Protein AF-A0A967I2H5-F1 (afdb_monomer_lite)

Foldseek 3Di:
DLVVLQVVLCVDPVSVVFFPDTWAWPAFPDDDPFFTDTDIDTHGDPPCVVVNVVVSVVVVVVVCVVVVNDGGDDDDDDDDDDPPPPPPPDDDDDDDDDDDPPPVVVVVVVVVVVVVVVVVVVVVVVVVPPPPPDD

Structure (mmCIF, N/CA/C/O backbone):
data_AF-A0A967I2H5-F1
#
_entry.id   AF-A0A967I2H5-F1
#
loop_
_atom_site.group_PDB
_atom_site.id
_atom_site.type_symbol
_atom_site.label_atom_id
_atom_site.label_alt_id
_atom_site.label_comp_id
_atom_site.label_asym_id
_atom_site.label_entity_id
_atom_site.label_seq_id
_atom_site.pdbx_PDB_ins_code
_atom_site.Cartn_x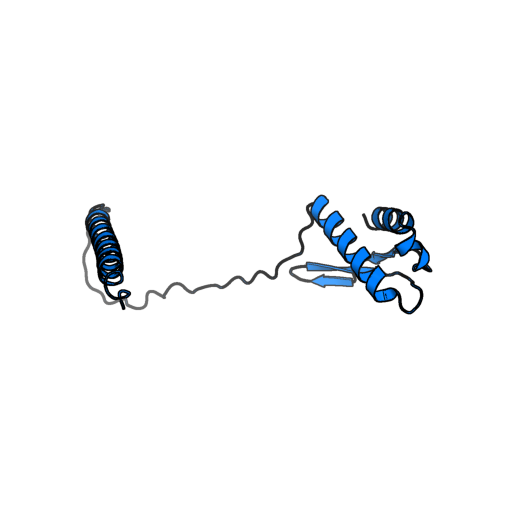
_atom_site.Cartn_y
_atom_site.Cartn_z
_atom_site.occupancy
_atom_site.B_iso_or_equiv
_atom_site.auth_seq_id
_atom_site.auth_comp_id
_atom_site.auth_asym_id
_atom_site.auth_atom_id
_atom_site.pdbx_PDB_model_num
ATOM 1 N N . MET A 1 1 ? 9.199 5.544 5.534 1.00 75.69 1 MET A N 1
ATOM 2 C CA . MET A 1 1 ? 9.028 4.157 5.033 1.00 75.69 1 MET A CA 1
ATOM 3 C C . MET A 1 1 ? 8.983 4.041 3.518 1.00 75.69 1 MET A C 1
ATOM 5 O O . MET A 1 1 ? 9.785 3.300 2.978 1.00 75.69 1 MET A O 1
ATOM 9 N N . ILE A 1 2 ? 8.132 4.789 2.804 1.00 79.44 2 ILE A N 1
ATOM 10 C CA . ILE A 1 2 ? 7.925 4.591 1.350 1.00 79.44 2 ILE A CA 1
ATOM 11 C C . ILE A 1 2 ? 9.217 4.715 0.516 1.00 79.44 2 ILE A C 1
ATOM 13 O O . ILE A 1 2 ? 9.426 3.951 -0.420 1.00 79.44 2 ILE A O 1
ATOM 17 N N . LYS A 1 3 ? 10.142 5.609 0.895 1.00 81.12 3 LYS A N 1
ATOM 18 C CA . LYS A 1 3 ? 11.473 5.700 0.262 1.00 81.12 3 LYS A CA 1
ATOM 19 C C . LYS A 1 3 ? 12.343 4.446 0.476 1.00 81.12 3 LYS A C 1
ATOM 21 O O . LYS A 1 3 ? 13.139 4.135 -0.404 1.00 81.12 3 LYS A O 1
ATOM 26 N N . LYS A 1 4 ? 12.214 3.754 1.618 1.00 84.69 4 LYS A N 1
ATOM 27 C CA . LYS A 1 4 ? 12.925 2.494 1.918 1.00 84.69 4 LYS A CA 1
ATOM 28 C C . LYS A 1 4 ? 12.338 1.347 1.089 1.00 84.69 4 LYS A C 1
ATOM 30 O O . LYS A 1 4 ? 13.072 0.723 0.335 1.00 84.69 4 LYS A O 1
ATOM 35 N N . ILE A 1 5 ? 11.008 1.241 1.071 1.00 83.12 5 ILE A N 1
ATOM 36 C CA . ILE A 1 5 ? 10.259 0.271 0.257 1.00 83.12 5 ILE A CA 1
ATOM 37 C C . ILE A 1 5 ? 10.598 0.413 -1.234 1.00 83.12 5 ILE A C 1
ATOM 39 O O . ILE A 1 5 ? 10.831 -0.577 -1.914 1.00 83.12 5 ILE A O 1
ATOM 43 N N . ASN A 1 6 ? 10.725 1.640 -1.759 1.00 82.75 6 ASN A N 1
ATOM 44 C CA . ASN A 1 6 ? 11.170 1.830 -3.144 1.00 82.75 6 ASN A CA 1
ATOM 45 C C . ASN A 1 6 ? 12.589 1.285 -3.397 1.00 82.75 6 ASN A C 1
ATOM 47 O O . ASN A 1 6 ? 12.844 0.761 -4.475 1.00 82.75 6 ASN A O 1
ATOM 51 N N . LYS A 1 7 ? 13.517 1.416 -2.439 1.00 82.50 7 LYS A N 1
ATOM 52 C CA . LYS A 1 7 ? 14.866 0.844 -2.574 1.00 82.50 7 LYS A CA 1
ATOM 53 C C . LYS A 1 7 ? 14.824 -0.683 -2.536 1.00 82.50 7 LYS A C 1
ATOM 55 O O . LYS A 1 7 ? 15.535 -1.310 -3.304 1.00 82.50 7 LYS A O 1
ATOM 60 N N . GLU A 1 8 ? 13.990 -1.271 -1.685 1.00 83.88 8 GLU A N 1
ATOM 61 C CA . GLU A 1 8 ? 13.794 -2.726 -1.615 1.00 83.88 8 GLU A CA 1
ATOM 62 C C . GLU A 1 8 ? 13.163 -3.275 -2.897 1.00 83.88 8 GLU A C 1
ATOM 64 O O . GLU A 1 8 ? 13.640 -4.257 -3.445 1.00 83.88 8 GLU A O 1
ATOM 69 N N . ILE A 1 9 ? 12.153 -2.597 -3.442 1.00 81.12 9 ILE A N 1
ATOM 70 C CA . ILE A 1 9 ? 11.528 -2.975 -4.717 1.00 81.12 9 ILE A CA 1
ATOM 71 C C . ILE A 1 9 ? 12.499 -2.849 -5.895 1.00 81.12 9 ILE A C 1
ATOM 73 O O . ILE A 1 9 ? 12.447 -3.661 -6.809 1.00 81.12 9 ILE A O 1
ATOM 77 N N . GLN A 1 10 ? 13.402 -1.865 -5.874 1.00 79.25 10 GLN A N 1
ATOM 78 C CA . GLN A 1 10 ? 14.436 -1.727 -6.905 1.00 79.25 10 GLN A CA 1
ATOM 79 C C . GLN A 1 10 ? 15.530 -2.794 -6.826 1.00 79.25 10 GLN A C 1
ATOM 81 O O . GLN A 1 10 ? 16.177 -3.048 -7.837 1.00 79.25 10 GLN A O 1
ATOM 86 N N . LYS A 1 11 ? 15.754 -3.397 -5.651 1.00 80.69 11 LYS A N 1
ATOM 87 C CA . LYS A 1 11 ? 16.721 -4.491 -5.490 1.00 80.69 11 LYS A CA 1
ATOM 88 C C . LY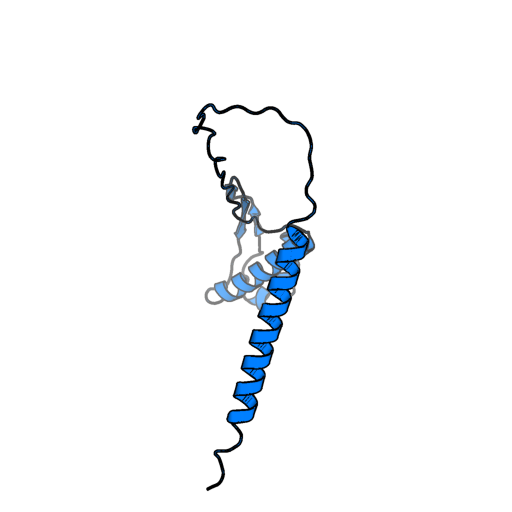S A 1 11 ? 16.221 -5.799 -6.099 1.00 80.69 11 LYS A C 1
ATOM 90 O O . LYS A 1 11 ? 17.038 -6.607 -6.519 1.00 80.69 11 LYS A O 1
ATOM 95 N N . ASP A 1 12 ? 14.908 -6.000 -6.164 1.00 82.25 12 ASP A N 1
ATOM 96 C CA . ASP A 1 12 ? 14.335 -7.183 -6.796 1.00 82.25 12 ASP A CA 1
ATOM 97 C C . ASP A 1 12 ? 14.290 -7.038 -8.312 1.00 82.25 12 ASP A C 1
ATOM 99 O O . ASP A 1 12 ? 13.512 -6.258 -8.863 1.00 82.25 12 ASP A O 1
ATOM 103 N N . GLU A 1 13 ? 15.079 -7.859 -8.993 1.00 72.00 13 GLU A N 1
ATOM 104 C CA . GLU A 1 13 ? 15.234 -7.839 -10.447 1.00 72.00 13 GLU A CA 1
ATOM 105 C C . GLU A 1 13 ? 13.897 -8.026 -11.185 1.00 72.00 13 GLU A C 1
ATOM 107 O O . GLU A 1 13 ? 13.588 -7.291 -12.121 1.00 72.00 13 GLU A O 1
ATOM 112 N N . LYS A 1 14 ? 13.028 -8.916 -10.683 1.00 75.81 14 LYS A N 1
ATOM 113 C CA . LYS A 1 14 ? 11.695 -9.174 -11.261 1.00 75.81 14 LYS A CA 1
ATOM 114 C C . LYS A 1 14 ? 10.749 -7.973 -11.180 1.00 75.81 14 LYS A C 1
ATOM 116 O O . LYS A 1 14 ? 9.923 -7.787 -12.067 1.00 75.81 14 LYS A O 1
ATOM 121 N N . LEU A 1 15 ? 10.832 -7.177 -10.113 1.00 77.31 15 LEU A N 1
ATOM 122 C CA . LEU A 1 15 ? 9.960 -6.014 -9.918 1.00 77.31 15 LEU A CA 1
ATOM 123 C C . LEU A 1 15 ? 10.543 -4.759 -10.561 1.00 77.31 15 LEU A C 1
ATOM 125 O O . LEU A 1 15 ? 9.798 -3.947 -11.108 1.00 77.31 15 LEU A O 1
ATOM 129 N N . SER A 1 16 ? 11.868 -4.630 -10.529 1.00 74.75 16 SER A N 1
ATOM 130 C CA . SER A 1 16 ? 12.615 -3.562 -11.185 1.00 74.75 16 SER A CA 1
ATOM 131 C C . SER A 1 16 ? 12.442 -3.611 -12.706 1.00 74.75 16 SER A C 1
ATOM 133 O O . SER A 1 16 ? 12.152 -2.583 -13.313 1.00 74.75 16 SER A O 1
ATOM 135 N N . ALA A 1 17 ? 12.483 -4.807 -13.311 1.00 80.56 17 ALA A N 1
ATOM 136 C CA . ALA A 1 17 ? 12.289 -4.993 -14.752 1.00 80.56 17 ALA A CA 1
ATOM 137 C C . ALA A 1 17 ? 10.933 -4.474 -15.262 1.00 80.56 17 ALA A C 1
ATOM 139 O O . ALA A 1 17 ? 10.827 -4.001 -16.391 1.00 80.56 17 ALA A O 1
ATOM 140 N N . GLY A 1 18 ? 9.892 -4.534 -14.429 1.00 80.00 18 GLY A N 1
ATOM 141 C CA . GLY A 1 18 ? 8.558 -4.057 -14.780 1.00 80.00 18 GLY A CA 1
ATOM 142 C C . GLY A 1 18 ? 8.273 -2.597 -14.413 1.00 80.00 18 GLY A C 1
ATOM 143 O O . GLY A 1 18 ? 7.211 -2.077 -14.770 1.00 80.00 18 GLY A O 1
ATOM 144 N N . LEU A 1 19 ? 9.182 -1.917 -13.704 1.00 83.69 19 LEU A N 1
ATOM 145 C CA . LEU A 1 19 ? 9.021 -0.542 -13.225 1.00 83.69 19 LEU A CA 1
ATOM 146 C C . LEU A 1 19 ? 9.765 0.455 -14.124 1.00 83.69 19 LEU A C 1
ATOM 148 O O . LEU A 1 19 ? 10.984 0.553 -14.111 1.00 83.69 19 LEU A O 1
ATOM 152 N N . LEU A 1 20 ? 9.009 1.299 -14.827 1.00 83.25 20 LEU A N 1
ATOM 153 C CA . LEU A 1 20 ? 9.543 2.409 -15.632 1.00 83.25 20 LEU A CA 1
ATOM 154 C C . LEU A 1 20 ? 9.908 3.635 -14.783 1.00 83.25 20 LEU A C 1
ATOM 156 O O . LEU A 1 20 ? 10.612 4.539 -15.227 1.00 83.25 20 LEU A O 1
ATOM 160 N N . GLY A 1 21 ? 9.373 3.725 -13.566 1.00 82.19 21 GLY A N 1
ATOM 161 C CA . GLY A 1 21 ? 9.606 4.854 -12.678 1.00 82.19 21 GLY A CA 1
ATOM 162 C C . GLY A 1 21 ? 9.595 4.449 -11.215 1.00 82.19 21 GLY A C 1
ATOM 163 O O . GLY A 1 21 ? 9.008 3.443 -10.828 1.00 82.19 21 GLY A O 1
ATOM 164 N N . LYS A 1 22 ? 10.228 5.279 -10.382 1.00 82.25 22 LYS A N 1
ATOM 165 C CA . LYS A 1 22 ? 10.299 5.050 -8.933 1.00 82.25 22 LYS A CA 1
ATOM 166 C C . LYS A 1 22 ? 8.900 5.069 -8.309 1.00 82.25 22 LYS A C 1
ATOM 168 O O . LYS A 1 22 ? 8.076 5.918 -8.661 1.00 82.25 22 LYS A O 1
ATOM 173 N N . VAL A 1 23 ? 8.670 4.189 -7.339 1.00 85.69 23 VAL A N 1
ATOM 174 C CA . VAL A 1 23 ? 7.486 4.195 -6.477 1.00 85.69 23 VAL A CA 1
ATOM 175 C C . VAL A 1 23 ? 7.558 5.430 -5.579 1.00 85.69 23 VAL A C 1
ATOM 177 O O . VAL A 1 23 ? 8.520 5.621 -4.831 1.00 85.69 23 VAL A O 1
ATOM 180 N N . LYS A 1 24 ? 6.555 6.308 -5.675 1.00 85.88 24 LYS A N 1
ATOM 181 C CA . LYS A 1 24 ? 6.489 7.572 -4.930 1.00 85.88 24 LYS A CA 1
ATOM 182 C C . LYS A 1 24 ? 5.202 7.646 -4.117 1.00 85.88 24 LYS A C 1
ATOM 184 O O . LYS A 1 24 ? 4.122 7.323 -4.608 1.00 85.88 24 LYS A O 1
ATOM 189 N N . SER A 1 25 ? 5.308 8.130 -2.883 1.00 86.31 25 SER A N 1
ATOM 190 C CA . SER A 1 25 ? 4.143 8.521 -2.090 1.00 86.31 25 SER A CA 1
ATOM 191 C C . SER A 1 25 ? 3.469 9.727 -2.737 1.00 86.31 25 SER A C 1
ATOM 193 O O . SER A 1 25 ? 4.139 10.712 -3.041 1.00 86.31 25 SER A O 1
ATOM 195 N N . GLN A 1 26 ? 2.156 9.668 -2.917 1.00 86.06 26 GLN A N 1
ATOM 196 C CA . GLN A 1 26 ? 1.342 10.810 -3.335 1.00 86.06 26 GLN A CA 1
ATOM 197 C C . GLN A 1 26 ? 0.833 11.628 -2.132 1.00 86.06 26 GLN A C 1
ATOM 199 O O . GLN A 1 26 ? 0.192 12.654 -2.323 1.00 86.06 26 GLN A O 1
ATOM 204 N N . GLY A 1 27 ? 1.121 11.186 -0.906 1.00 87.62 27 GLY A N 1
ATOM 205 C CA . GLY A 1 27 ? 0.649 11.832 0.314 1.00 87.62 27 GLY A CA 1
ATOM 206 C C . GLY A 1 27 ? -0.786 11.447 0.670 1.00 87.62 27 GLY A C 1
ATOM 207 O O . GLY A 1 27 ? -1.358 10.503 0.110 1.00 87.62 27 GLY A O 1
ATOM 208 N N . VAL A 1 28 ? -1.332 12.165 1.647 1.00 89.94 28 VAL A N 1
ATOM 209 C CA . VAL A 1 28 ? -2.681 11.959 2.176 1.00 89.94 28 VAL A CA 1
ATOM 210 C C . VAL A 1 28 ? -3.686 12.544 1.191 1.00 89.94 28 VAL A C 1
ATOM 212 O O . VAL A 1 28 ? -3.597 13.711 0.825 1.00 89.94 28 VAL A O 1
ATOM 215 N N . ARG A 1 29 ? -4.623 11.719 0.725 1.00 89.94 29 ARG A N 1
ATOM 216 C CA . ARG A 1 29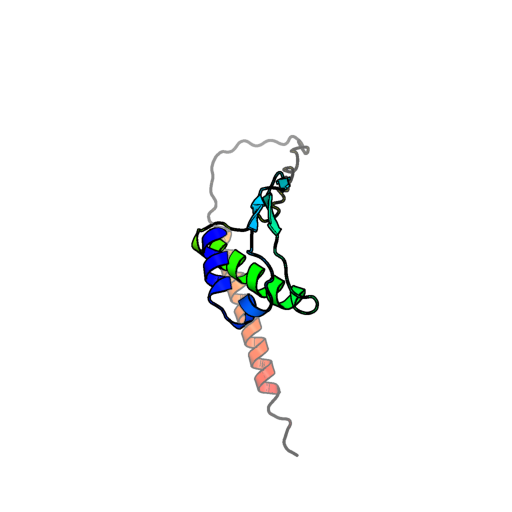 ? -5.732 12.163 -0.125 1.00 89.94 29 ARG A CA 1
ATOM 217 C C . ARG A 1 29 ? -6.841 12.792 0.709 1.00 89.94 29 ARG A C 1
ATOM 219 O O . ARG A 1 29 ? -7.426 13.771 0.271 1.00 89.94 29 ARG A O 1
ATOM 226 N N . GLN A 1 30 ? -7.163 12.174 1.839 1.00 89.81 30 GLN A N 1
ATOM 227 C CA . GLN A 1 30 ? -8.269 12.566 2.701 1.00 89.81 30 GLN A CA 1
ATOM 228 C C . GLN A 1 30 ? -8.012 12.044 4.116 1.00 89.81 30 GLN A C 1
ATOM 230 O O . GLN A 1 30 ? -7.415 10.976 4.285 1.00 89.81 30 GLN A O 1
ATOM 235 N N . MET A 1 31 ? -8.461 12.811 5.102 1.00 88.50 31 MET A N 1
ATOM 236 C CA . MET A 1 31 ? -8.610 12.373 6.484 1.00 88.50 31 MET A CA 1
ATOM 237 C C . MET A 1 31 ? -10.092 12.053 6.687 1.00 88.50 31 MET A C 1
ATOM 239 O O . MET A 1 31 ? -10.939 12.880 6.357 1.00 88.50 31 MET A O 1
ATOM 243 N N . ASP A 1 32 ? -10.381 10.829 7.104 1.00 86.81 32 ASP A N 1
ATOM 244 C CA . ASP A 1 32 ? -11.711 10.336 7.466 1.00 86.81 32 ASP A CA 1
ATOM 245 C C . ASP A 1 32 ? -11.771 10.196 8.996 1.00 86.81 32 ASP A C 1
ATOM 247 O O . ASP A 1 32 ? -10.721 10.152 9.645 1.00 86.81 32 ASP A O 1
ATOM 251 N N . ASP A 1 33 ? -12.965 10.075 9.570 1.00 82.56 33 ASP A N 1
ATOM 252 C CA . ASP A 1 33 ? -13.170 10.069 11.029 1.00 82.56 33 ASP A CA 1
ATOM 253 C C . ASP A 1 33 ? -12.453 8.899 11.711 1.00 82.56 33 ASP A C 1
ATOM 255 O O . ASP A 1 33 ? -12.046 8.974 12.868 1.00 82.56 33 ASP A O 1
ATOM 259 N N . SER A 1 34 ? -12.278 7.798 10.978 1.00 81.25 34 SER A N 1
ATOM 260 C CA . SER A 1 34 ? -11.592 6.603 11.468 1.00 81.25 34 SER A CA 1
ATOM 261 C C . SER A 1 34 ? -10.235 6.361 10.811 1.00 81.25 34 SER A C 1
ATOM 263 O O . SER A 1 34 ? -9.448 5.599 11.354 1.00 81.25 34 SER A O 1
ATOM 265 N N . ALA A 1 35 ? -9.932 6.941 9.645 1.00 87.06 35 ALA A N 1
ATOM 266 C CA . ALA A 1 35 ? -8.778 6.517 8.850 1.00 87.06 35 ALA A CA 1
ATOM 267 C C . ALA A 1 35 ? -8.129 7.646 8.043 1.00 87.06 35 ALA A C 1
ATOM 269 O O . ALA A 1 35 ? -8.792 8.473 7.423 1.00 87.06 35 ALA A O 1
ATOM 270 N N . MET A 1 36 ? -6.801 7.606 7.930 1.00 87.75 36 MET A N 1
ATOM 271 C CA . MET A 1 36 ? -6.065 8.468 7.007 1.00 87.75 36 MET A CA 1
ATOM 272 C C . MET A 1 36 ? -5.808 7.742 5.680 1.00 87.75 36 MET A C 1
ATOM 274 O O . MET A 1 36 ? -5.070 6.757 5.621 1.00 87.75 36 MET A O 1
ATOM 278 N N . ILE A 1 37 ? -6.376 8.250 4.582 1.00 88.56 37 ILE A N 1
ATOM 279 C CA . ILE A 1 37 ? -6.245 7.631 3.257 1.00 88.56 37 ILE A CA 1
ATOM 280 C C . ILE A 1 37 ? -5.008 8.188 2.552 1.00 88.56 37 ILE A C 1
ATOM 282 O O . ILE A 1 37 ? -5.026 9.299 2.019 1.00 88.56 37 ILE A O 1
ATOM 286 N N . MET A 1 38 ? -3.939 7.396 2.475 1.00 88.88 38 MET A N 1
ATOM 287 C CA . MET A 1 38 ? -2.732 7.731 1.711 1.00 88.88 38 MET A CA 1
ATOM 288 C C . MET A 1 38 ? -2.709 7.035 0.346 1.00 88.88 38 MET A C 1
ATOM 290 O O . MET A 1 38 ? -3.165 5.903 0.193 1.00 88.88 38 MET A O 1
ATOM 294 N N . ARG A 1 39 ? -2.132 7.697 -0.663 1.00 89.94 39 ARG A N 1
ATOM 295 C CA . ARG A 1 39 ? -1.936 7.120 -1.999 1.00 89.94 39 ARG A CA 1
ATOM 296 C C . ARG A 1 39 ? -0.465 6.968 -2.363 1.00 89.94 39 ARG A C 1
ATOM 298 O O . ARG A 1 39 ? 0.392 7.748 -1.952 1.00 89.94 39 ARG A O 1
ATOM 305 N N . VAL A 1 40 ? -0.186 5.976 -3.204 1.00 89.44 40 VAL A N 1
ATOM 306 C CA . VAL A 1 40 ? 1.136 5.703 -3.778 1.00 89.44 40 VAL A CA 1
ATOM 307 C C . VAL A 1 40 ? 0.990 5.614 -5.294 1.00 89.44 40 VAL A C 1
ATOM 309 O O . VAL A 1 40 ? 0.035 5.026 -5.796 1.00 89.44 40 VAL A O 1
ATOM 312 N N . LYS A 1 41 ? 1.917 6.232 -6.029 1.00 89.81 41 LYS A N 1
ATOM 313 C CA . LYS A 1 41 ? 1.969 6.217 -7.494 1.00 89.81 41 LYS A CA 1
ATOM 314 C C . LYS A 1 41 ? 3.244 5.524 -7.960 1.00 89.81 41 LYS A C 1
ATOM 316 O O . LYS A 1 41 ? 4.318 5.726 -7.394 1.00 89.81 41 LYS A O 1
ATOM 321 N N . PHE A 1 42 ? 3.126 4.748 -9.026 1.00 88.56 42 PHE A N 1
ATOM 322 C CA . PHE A 1 42 ? 4.234 4.081 -9.698 1.00 88.56 42 PHE A CA 1
ATOM 323 C C . PHE A 1 42 ? 3.936 3.993 -11.198 1.00 88.56 42 PHE A C 1
ATOM 325 O O . PHE A 1 42 ? 2.780 4.104 -11.608 1.00 88.56 42 PHE A O 1
ATOM 332 N N . LYS A 1 43 ? 4.981 3.845 -12.016 1.00 88.88 43 LYS A N 1
ATOM 333 C CA . LYS A 1 43 ? 4.871 3.679 -13.471 1.00 88.88 43 LYS A CA 1
ATOM 334 C C . LYS A 1 43 ? 5.437 2.320 -13.840 1.00 88.88 43 LYS A C 1
ATOM 336 O O . LYS A 1 43 ? 6.578 2.037 -13.485 1.00 88.88 43 LYS A O 1
ATOM 341 N N . THR A 1 44 ? 4.658 1.510 -14.539 1.00 89.75 44 THR A N 1
ATOM 342 C CA . THR A 1 44 ? 5.037 0.148 -14.927 1.00 89.75 44 THR A CA 1
ATOM 343 C C . THR A 1 44 ? 4.811 -0.074 -16.406 1.00 89.75 44 THR A C 1
ATOM 345 O O . THR A 1 44 ? 4.018 0.636 -17.027 1.00 89.75 44 THR A O 1
ATOM 348 N N . ILE A 1 45 ? 5.482 -1.084 -16.945 1.00 88.81 45 ILE A N 1
ATOM 349 C CA . ILE A 1 45 ? 5.215 -1.596 -18.287 1.00 88.81 45 ILE A CA 1
ATOM 350 C C . ILE A 1 45 ? 3.780 -2.165 -18.310 1.00 88.81 45 ILE A C 1
ATOM 352 O O . ILE A 1 45 ? 3.358 -2.794 -17.326 1.00 88.81 45 ILE A O 1
ATOM 356 N N . PRO A 1 46 ? 2.994 -1.928 -19.377 1.00 87.00 46 PRO A N 1
ATOM 357 C CA . PRO A 1 46 ? 1.679 -2.546 -19.522 1.00 87.00 46 PRO A CA 1
ATOM 358 C C . PRO A 1 46 ? 1.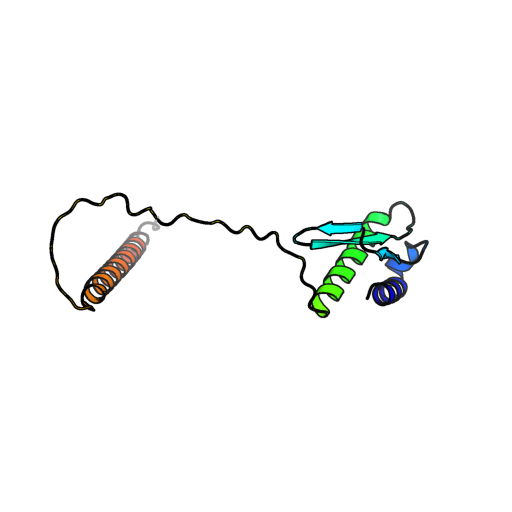784 -4.081 -19.483 1.00 87.00 46 PRO A C 1
ATOM 360 O O . PRO A 1 46 ? 2.729 -4.667 -19.996 1.00 87.00 46 PRO A O 1
ATOM 363 N N . GLY A 1 47 ? 0.823 -4.733 -18.832 1.00 88.25 47 GLY A N 1
ATOM 364 C CA . GLY A 1 47 ? 0.786 -6.180 -18.586 1.00 88.25 47 GLY A CA 1
ATOM 365 C C . GLY A 1 47 ? 1.253 -6.576 -17.180 1.00 88.25 47 GLY A C 1
ATOM 366 O O . GLY A 1 47 ? 0.658 -7.453 -16.559 1.00 88.25 47 GLY A O 1
ATOM 367 N N . GLN A 1 48 ? 2.251 -5.887 -16.617 1.00 86.62 48 GLN A N 1
ATOM 368 C CA . GLN A 1 48 ? 2.813 -6.226 -15.298 1.00 86.62 48 GLN A CA 1
ATOM 369 C C . GLN A 1 48 ? 2.249 -5.383 -14.143 1.00 86.62 48 GLN A C 1
ATOM 371 O O . GLN A 1 48 ? 2.629 -5.571 -12.984 1.00 86.62 48 GLN A O 1
ATOM 376 N N . GLN A 1 49 ? 1.299 -4.480 -14.419 1.00 88.19 49 GLN A N 1
ATOM 377 C CA . GLN A 1 49 ? 0.755 -3.557 -13.420 1.00 88.19 49 GLN A CA 1
ATOM 378 C C . GLN A 1 49 ? 0.132 -4.265 -12.212 1.00 88.19 49 GLN A C 1
ATOM 380 O O . GLN A 1 49 ? 0.210 -3.745 -11.102 1.00 88.19 49 GLN A O 1
ATOM 385 N N . PHE A 1 50 ? -0.480 -5.437 -12.405 1.00 89.12 50 PHE A N 1
ATOM 386 C CA . PHE A 1 50 ? -1.153 -6.173 -11.332 1.00 89.12 50 PHE A CA 1
ATOM 387 C C . PHE A 1 50 ? -0.164 -6.910 -10.428 1.00 89.12 50 PHE A C 1
ATOM 389 O O . PHE A 1 50 ? -0.288 -6.830 -9.206 1.00 89.12 50 PHE A O 1
ATOM 396 N N . LEU A 1 51 ? 0.844 -7.562 -11.017 1.00 88.31 51 LEU A N 1
ATOM 397 C CA . LEU A 1 51 ? 1.902 -8.253 -10.274 1.00 88.31 51 LEU A CA 1
ATOM 398 C C . LEU A 1 51 ? 2.673 -7.270 -9.392 1.00 88.31 51 LEU A C 1
ATOM 400 O O . LEU A 1 51 ? 2.817 -7.486 -8.190 1.00 88.31 51 LEU A O 1
ATOM 404 N N . ILE A 1 52 ? 3.080 -6.142 -9.975 1.00 88.31 52 ILE A N 1
ATOM 405 C CA . ILE A 1 52 ? 3.827 -5.107 -9.259 1.00 88.31 52 ILE A CA 1
ATOM 406 C C . ILE A 1 52 ? 2.948 -4.464 -8.191 1.00 88.31 52 ILE A C 1
ATOM 408 O O . ILE A 1 52 ? 3.396 -4.281 -7.064 1.00 88.31 52 ILE A O 1
ATOM 412 N N . ARG A 1 53 ? 1.674 -4.182 -8.499 1.00 88.75 53 ARG A N 1
ATOM 413 C CA . ARG A 1 53 ? 0.717 -3.675 -7.509 1.00 88.75 53 ARG A CA 1
ATOM 414 C C . ARG A 1 53 ? 0.637 -4.603 -6.298 1.00 88.75 53 ARG A C 1
ATOM 416 O O . ARG A 1 53 ? 0.782 -4.120 -5.181 1.00 88.75 53 ARG A O 1
ATOM 423 N N . ARG A 1 54 ? 0.437 -5.907 -6.505 1.00 90.19 54 ARG A N 1
ATOM 424 C CA . ARG A 1 54 ? 0.310 -6.888 -5.417 1.00 90.19 54 ARG A CA 1
ATOM 425 C C . ARG A 1 54 ? 1.543 -6.903 -4.513 1.00 90.19 54 ARG A C 1
ATOM 427 O O . ARG A 1 54 ? 1.397 -6.794 -3.299 1.00 90.19 54 ARG A O 1
ATOM 434 N N . GLU A 1 55 ? 2.740 -6.978 -5.092 1.00 88.69 55 GLU A N 1
ATOM 435 C CA . GLU A 1 55 ? 3.982 -7.003 -4.306 1.00 88.69 55 GLU A CA 1
ATOM 436 C C . GLU A 1 55 ? 4.236 -5.688 -3.562 1.00 88.69 55 GLU A C 1
ATOM 438 O O . GLU A 1 55 ? 4.636 -5.699 -2.399 1.00 88.69 55 GLU A O 1
ATOM 443 N N . VAL A 1 56 ? 3.953 -4.547 -4.199 1.00 87.38 56 VAL A N 1
ATOM 444 C CA . VAL A 1 56 ? 4.055 -3.230 -3.556 1.00 87.38 56 VAL A CA 1
ATOM 445 C C . VAL A 1 56 ? 3.104 -3.143 -2.361 1.00 87.38 56 VAL A C 1
ATOM 447 O O . VAL A 1 56 ? 3.518 -2.698 -1.293 1.00 87.38 56 VAL A O 1
ATOM 450 N N . TYR A 1 57 ? 1.852 -3.587 -2.511 1.00 89.00 57 TYR A N 1
ATOM 451 C CA . TYR A 1 57 ? 0.879 -3.590 -1.416 1.00 89.00 57 TYR A CA 1
ATOM 452 C C . TYR A 1 57 ? 1.313 -4.488 -0.259 1.00 89.00 57 TYR A C 1
ATO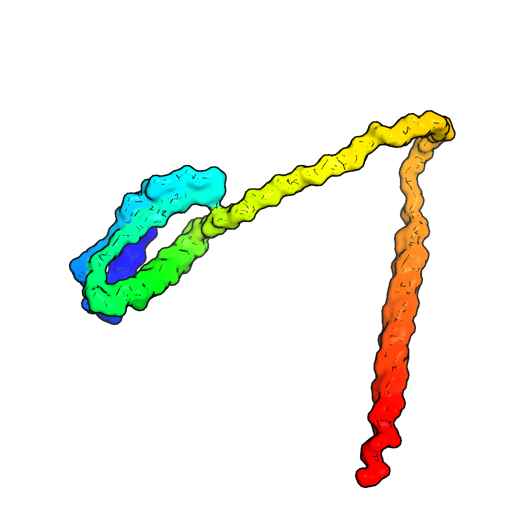M 454 O O . TYR A 1 57 ? 1.248 -4.045 0.884 1.00 89.00 57 TYR A O 1
ATOM 462 N N . ARG A 1 58 ? 1.804 -5.699 -0.546 1.00 89.69 58 ARG A N 1
ATOM 463 C CA . ARG A 1 58 ? 2.280 -6.634 0.482 1.00 89.69 58 ARG A CA 1
ATOM 464 C C . ARG A 1 58 ? 3.407 -6.025 1.319 1.00 89.69 58 ARG A C 1
ATOM 466 O O . ARG A 1 58 ? 3.308 -5.983 2.538 1.00 89.69 58 ARG A O 1
ATOM 473 N N . ARG A 1 59 ? 4.432 -5.466 0.670 1.00 88.00 59 ARG A N 1
ATOM 474 C CA . ARG A 1 59 ? 5.579 -4.847 1.365 1.00 88.00 59 ARG A CA 1
ATOM 475 C C . ARG A 1 59 ? 5.200 -3.607 2.149 1.00 88.00 59 ARG A C 1
ATOM 477 O O . ARG A 1 59 ? 5.741 -3.363 3.220 1.00 88.00 59 ARG A O 1
ATOM 484 N N . ILE A 1 60 ? 4.277 -2.807 1.615 1.00 87.62 60 ILE A N 1
ATOM 485 C CA . ILE A 1 60 ? 3.721 -1.683 2.364 1.00 87.62 60 ILE A CA 1
ATOM 486 C C . ILE A 1 60 ? 3.016 -2.223 3.608 1.00 87.62 60 ILE A C 1
ATOM 488 O O . ILE A 1 60 ? 3.301 -1.755 4.698 1.00 87.62 60 ILE A O 1
ATOM 492 N N . GLN A 1 61 ? 2.155 -3.227 3.487 1.00 87.12 61 GLN A N 1
ATOM 493 C CA . GLN A 1 61 ? 1.435 -3.774 4.634 1.00 87.12 61 GLN A CA 1
ATOM 494 C C . GLN A 1 61 ? 2.370 -4.365 5.702 1.00 87.12 61 GLN A C 1
ATOM 496 O O . GLN A 1 61 ? 2.159 -4.118 6.887 1.00 87.12 61 GLN A O 1
ATOM 501 N N . GLU A 1 62 ? 3.409 -5.097 5.298 1.00 88.88 62 GLU A N 1
ATOM 502 C CA . GLU A 1 62 ? 4.434 -5.642 6.200 1.00 88.88 62 GLU A CA 1
ATOM 503 C C . GLU A 1 62 ? 5.200 -4.529 6.913 1.00 88.88 62 GLU A C 1
ATOM 505 O O . GLU A 1 62 ? 5.233 -4.495 8.140 1.00 88.88 62 GLU A O 1
ATOM 510 N N . ALA A 1 63 ? 5.707 -3.549 6.162 1.00 88.19 63 ALA A N 1
ATOM 511 C CA . ALA A 1 63 ? 6.420 -2.424 6.748 1.00 88.19 63 ALA A CA 1
ATOM 512 C C . ALA A 1 63 ? 5.533 -1.643 7.734 1.00 88.19 63 ALA A C 1
ATOM 514 O O . ALA A 1 63 ? 6.002 -1.231 8.790 1.00 88.19 63 ALA A O 1
ATOM 515 N N . PHE A 1 64 ? 4.255 -1.421 7.402 1.00 87.56 64 PHE A N 1
ATOM 516 C CA . PHE A 1 64 ? 3.296 -0.752 8.292 1.00 87.56 64 PHE A CA 1
ATOM 517 C C . PHE A 1 64 ? 3.070 -1.537 9.584 1.00 87.56 64 PHE A C 1
ATOM 519 O O . PHE A 1 64 ? 3.096 -0.939 10.659 1.00 87.56 64 PHE A O 1
ATOM 526 N N . ARG A 1 65 ? 2.969 -2.865 9.493 1.00 87.62 65 ARG A N 1
ATOM 527 C CA . ARG A 1 65 ? 2.839 -3.750 10.653 1.00 87.62 65 ARG A CA 1
ATOM 528 C C . ARG A 1 65 ? 4.076 -3.723 11.553 1.00 87.62 65 ARG A C 1
ATOM 530 O O . ARG A 1 65 ? 3.932 -3.601 12.761 1.00 87.62 65 ARG A O 1
ATOM 537 N N . GLU A 1 66 ? 5.279 -3.776 10.982 1.00 88.00 66 GLU A N 1
ATOM 538 C CA . GLU A 1 66 ? 6.542 -3.713 11.741 1.00 88.00 66 GLU A CA 1
ATOM 539 C C . GLU A 1 66 ? 6.717 -2.404 12.516 1.00 88.00 66 GLU A C 1
ATOM 541 O O . GLU A 1 66 ? 7.387 -2.366 13.542 1.00 88.00 66 GLU A O 1
ATOM 546 N N . GLN A 1 67 ? 6.138 -1.315 12.015 1.00 85.75 67 GLN A N 1
ATOM 547 C CA . GLN A 1 67 ? 6.180 -0.012 12.676 1.00 85.75 67 GLN A CA 1
ATOM 548 C C . GLN A 1 67 ? 4.995 0.206 13.631 1.00 85.75 67 GLN A C 1
ATOM 550 O O . GLN A 1 67 ? 4.849 1.306 14.158 1.00 85.75 67 GLN A O 1
ATOM 555 N N . GLY A 1 68 ? 4.147 -0.809 13.843 1.00 83.25 68 GLY A N 1
ATOM 556 C CA . GLY A 1 68 ? 2.989 -0.738 14.738 1.00 83.25 68 GLY A CA 1
ATOM 557 C C . GLY A 1 68 ? 1.832 0.115 14.211 1.00 83.25 68 GLY A C 1
ATOM 558 O O . GLY A 1 68 ? 0.996 0.556 14.992 1.00 83.25 68 GLY A O 1
ATOM 559 N N . ILE A 1 69 ? 1.779 0.386 12.902 1.00 85.06 69 ILE A N 1
ATOM 560 C CA . ILE A 1 69 ? 0.677 1.132 12.288 1.00 85.06 69 ILE A CA 1
ATOM 561 C C . ILE A 1 69 ? -0.366 0.126 11.807 1.00 85.06 69 ILE A C 1
ATOM 563 O O . ILE A 1 69 ? -0.253 -0.441 10.716 1.00 85.06 69 ILE A O 1
ATOM 567 N N . GLU A 1 70 ? -1.387 -0.090 12.630 1.00 80.69 70 GLU A N 1
ATOM 568 C CA . GLU A 1 70 ? -2.530 -0.922 12.267 1.00 80.69 70 GLU A CA 1
ATOM 569 C C . GLU A 1 70 ? -3.510 -0.167 11.363 1.00 80.69 70 GLU A C 1
ATOM 571 O O . GLU A 1 70 ? -3.655 1.057 11.426 1.00 80.69 70 GLU A O 1
ATOM 576 N N . PHE A 1 71 ? -4.178 -0.904 10.473 1.00 80.50 71 PHE A N 1
ATOM 577 C CA . PHE A 1 71 ? -5.234 -0.326 9.652 1.00 80.50 71 PHE A CA 1
ATOM 578 C C . PHE A 1 71 ? -6.463 -0.082 10.515 1.00 80.50 71 PHE A C 1
ATOM 580 O O . PHE A 1 71 ? -6.905 -0.969 11.238 1.00 80.50 71 PHE A O 1
ATOM 587 N N . ALA A 1 72 ? -7.035 1.113 10.404 1.00 80.81 72 ALA A N 1
ATOM 588 C CA . ALA A 1 72 ? -8.212 1.453 11.175 1.00 80.81 72 ALA A CA 1
ATOM 589 C C . ALA A 1 72 ? -9.399 0.562 10.797 1.00 80.81 72 ALA A C 1
ATOM 591 O O . ALA A 1 72 ? -9.835 0.518 9.640 1.00 80.81 72 ALA A O 1
ATOM 592 N N . HIS A 1 73 ? -9.931 -0.125 11.799 1.00 80.12 73 HIS A N 1
ATOM 593 C CA . HIS A 1 73 ? -11.194 -0.831 11.704 1.00 80.12 73 HIS A CA 1
ATOM 594 C C . HIS A 1 73 ? -12.341 0.161 11.912 1.00 80.12 73 HIS A C 1
ATOM 596 O O . HIS A 1 73 ? -12.240 1.095 12.708 1.00 80.12 73 HIS A O 1
ATOM 602 N N . ARG A 1 74 ? -13.438 -0.020 11.168 1.00 80.69 74 ARG A N 1
ATOM 603 C CA . ARG A 1 74 ? -14.659 0.759 11.393 1.00 80.69 74 ARG A CA 1
ATOM 604 C C . ARG A 1 74 ? -15.281 0.283 12.701 1.00 80.69 74 ARG A C 1
ATOM 606 O O . ARG A 1 74 ? -15.889 -0.783 12.727 1.00 80.69 74 ARG A O 1
ATOM 613 N N . ASN A 1 75 ? -15.118 1.063 13.761 1.00 80.38 75 ASN A N 1
ATOM 614 C CA . ASN A 1 75 ? -15.772 0.793 15.033 1.00 80.38 75 ASN A CA 1
ATOM 615 C C . ASN A 1 75 ? -17.170 1.413 15.013 1.00 80.38 75 ASN A C 1
ATOM 617 O O . ASN A 1 75 ? -17.334 2.571 14.632 1.00 80.38 75 ASN A O 1
ATOM 621 N N . VAL A 1 76 ? -18.174 0.638 15.419 1.00 82.06 76 VAL A N 1
ATOM 622 C CA . VAL A 1 76 ? -19.551 1.111 15.581 1.00 82.06 76 VAL A CA 1
ATOM 623 C C . VAL A 1 76 ? -19.891 1.015 17.061 1.00 82.06 76 VAL A C 1
ATOM 625 O O . VAL A 1 76 ? -19.941 -0.081 17.615 1.00 82.06 76 VAL A O 1
ATOM 628 N N . THR A 1 77 ? -20.107 2.159 17.705 1.00 85.00 77 THR A N 1
ATOM 629 C CA . THR A 1 77 ? -20.605 2.204 19.083 1.00 85.00 77 THR A CA 1
ATOM 630 C C . THR A 1 77 ? -22.122 2.093 19.047 1.00 85.00 77 THR A C 1
ATOM 632 O O . THR A 1 77 ? -22.795 2.987 18.536 1.00 85.00 77 THR A O 1
ATOM 635 N N . VAL A 1 78 ? -22.667 0.998 19.578 1.00 89.62 78 VAL A N 1
ATOM 636 C CA . VAL A 1 78 ? -24.114 0.841 19.758 1.00 89.62 78 VAL A CA 1
ATOM 637 C C . VAL A 1 78 ? -24.461 1.227 21.189 1.00 89.62 78 VAL A C 1
ATOM 639 O O . VAL A 1 78 ? -23.970 0.619 22.137 1.00 89.62 78 VAL A O 1
ATOM 642 N N . TYR A 1 79 ? -25.313 2.236 21.342 1.00 87.25 79 TYR A N 1
ATOM 643 C CA . TYR A 1 79 ? -25.902 2.585 22.629 1.00 87.25 79 TYR A CA 1
ATOM 644 C C . TYR A 1 79 ? -27.178 1.767 22.808 1.00 87.25 79 TYR A C 1
ATOM 646 O O . TYR A 1 79 ? -28.151 1.979 22.087 1.00 87.25 79 TYR A O 1
ATOM 654 N N . LEU A 1 80 ? -27.171 0.824 23.751 1.00 84.31 80 LEU A N 1
ATOM 655 C CA . LEU A 1 80 ? -28.404 0.200 24.215 1.00 84.31 80 LEU A CA 1
ATOM 656 C C . LEU A 1 80 ? -28.991 1.118 25.293 1.00 84.31 80 LEU A C 1
ATOM 658 O O . LEU A 1 80 ? -28.316 1.348 26.300 1.00 84.31 80 LEU A O 1
ATOM 662 N N . PRO A 1 81 ? -30.194 1.681 25.099 1.00 80.94 81 PRO A N 1
ATOM 663 C CA . PRO A 1 81 ? -30.868 2.375 26.181 1.00 80.94 81 PRO A CA 1
ATOM 664 C C . PRO A 1 81 ? -31.169 1.361 27.289 1.00 80.94 81 PRO A C 1
ATOM 666 O O . PRO A 1 81 ? -31.725 0.296 27.023 1.00 80.94 81 PRO A O 1
ATOM 669 N N . SER A 1 82 ? -30.787 1.680 28.525 1.00 68.12 82 SER A N 1
ATOM 670 C CA . SER A 1 82 ? -31.282 0.959 29.697 1.00 68.12 82 SER A CA 1
ATOM 671 C C . SER A 1 82 ? -32.803 1.073 29.701 1.00 68.12 82 SER A C 1
ATOM 673 O O . SER A 1 82 ? -33.318 2.180 29.513 1.00 68.12 82 SER A O 1
ATOM 675 N N . GLU A 1 83 ? -33.509 -0.048 29.877 1.00 63.56 83 GLU A N 1
ATOM 676 C CA . GLU A 1 83 ? -34.964 -0.047 30.024 1.00 63.56 83 GLU A CA 1
ATOM 677 C C . GLU A 1 83 ? -35.348 1.031 31.032 1.00 63.56 83 GLU A C 1
ATOM 679 O O . GLU A 1 83 ? -34.910 1.035 32.183 1.00 63.56 83 GLU A O 1
ATOM 684 N N . THR A 1 84 ? -36.074 2.027 30.538 1.00 51.03 84 THR A N 1
ATOM 685 C CA . THR A 1 84 ? -36.503 3.152 31.345 1.00 51.03 84 THR A CA 1
ATOM 686 C C . THR A 1 84 ? -37.446 2.596 32.394 1.00 51.03 84 THR A C 1
ATOM 688 O O . THR A 1 84 ? -38.479 2.023 32.049 1.00 51.03 84 THR A O 1
ATOM 691 N N . GLU A 1 85 ? -37.067 2.778 33.656 1.00 52.66 85 GLU A N 1
ATOM 692 C CA . GLU A 1 85 ? -37.905 2.698 34.847 1.00 52.66 85 GLU A CA 1
ATOM 693 C C . GLU A 1 85 ? -39.219 3.466 34.621 1.00 52.66 85 GLU A C 1
ATOM 695 O O . GLU A 1 85 ? -39.379 4.628 34.975 1.00 52.66 85 GLU A O 1
ATOM 700 N N . SER A 1 86 ? -40.171 2.808 33.971 1.00 46.12 86 SER A N 1
ATOM 701 C CA . SER A 1 86 ? -41.542 3.269 33.761 1.00 46.12 86 SER A CA 1
ATOM 702 C C . SER A 1 86 ? -42.505 2.120 34.055 1.00 46.12 86 SER A C 1
ATOM 704 O O . SER A 1 86 ? -43.480 1.871 33.359 1.00 46.12 86 SER A O 1
ATOM 706 N N . ALA A 1 87 ? -42.208 1.433 35.155 1.00 44.59 87 ALA A N 1
ATOM 707 C CA . ALA A 1 87 ? -43.169 0.692 35.951 1.00 44.59 87 ALA A CA 1
ATOM 708 C C . ALA A 1 87 ? -42.982 1.108 37.419 1.00 44.59 87 ALA A C 1
ATOM 710 O O . ALA A 1 87 ? -42.608 0.312 38.273 1.00 44.59 87 ALA A O 1
ATOM 711 N N . GLN A 1 88 ? -43.210 2.394 37.714 1.00 41.12 88 GLN A N 1
ATOM 712 C CA . GLN A 1 88 ? -43.598 2.795 39.065 1.00 41.12 88 GLN A CA 1
ATOM 713 C C . GLN A 1 88 ? -45.040 2.324 39.283 1.00 41.12 88 GLN A C 1
ATOM 715 O O . GLN A 1 88 ? -45.995 3.055 39.045 1.00 41.12 88 GLN A O 1
ATOM 720 N N . SER A 1 89 ? -45.192 1.071 39.700 1.00 37.59 89 SER A N 1
ATOM 721 C CA . SER A 1 89 ? -46.295 0.677 40.567 1.00 37.59 89 SER A CA 1
ATOM 722 C C . SER A 1 89 ? -45.764 0.744 41.992 1.00 37.59 89 SER A C 1
ATOM 724 O O . SER A 1 89 ? -44.858 -0.002 42.366 1.00 37.59 89 SER A O 1
ATOM 726 N N . GLU A 1 90 ? -46.287 1.699 42.751 1.00 41.53 90 GLU A N 1
ATOM 727 C CA . GLU A 1 90 ? -46.096 1.797 44.188 1.00 41.53 90 GLU A CA 1
ATOM 728 C C . GLU A 1 90 ? -46.525 0.485 44.852 1.00 41.53 90 GLU A C 1
ATOM 730 O O . GLU A 1 90 ? -47.696 0.134 44.802 1.00 41.53 90 GLU A O 1
ATOM 735 N N . GLU A 1 91 ? -45.595 -0.217 45.498 1.00 33.03 91 GLU A N 1
ATOM 736 C CA . GLU A 1 91 ? -45.889 -1.063 46.657 1.00 33.03 91 GLU A CA 1
ATOM 737 C C . GLU A 1 91 ? -44.600 -1.304 47.462 1.00 33.03 91 GLU A C 1
ATOM 739 O O . GLU A 1 91 ? -43.774 -2.166 47.183 1.00 33.03 91 GLU A O 1
ATOM 744 N N . LYS A 1 92 ? -44.403 -0.412 48.438 1.00 34.44 92 LYS A N 1
ATOM 745 C CA . LYS A 1 92 ? -43.915 -0.663 49.803 1.00 34.44 92 LYS A CA 1
ATOM 746 C C . LYS A 1 92 ? -43.085 -1.944 50.037 1.00 34.44 92 LYS A C 1
ATOM 748 O O . LYS A 1 92 ? -43.645 -3.021 50.182 1.00 34.44 92 LYS A O 1
ATOM 753 N N . SER A 1 93 ? -41.799 -1.765 50.346 1.00 29.03 93 SER A N 1
ATOM 754 C CA . SER A 1 93 ? -41.220 -2.246 51.616 1.00 29.03 93 SER A CA 1
ATOM 755 C C . SER A 1 93 ? -39.748 -1.854 51.733 1.00 29.03 93 SER A C 1
ATOM 757 O O . SER A 1 93 ? -38.903 -2.310 50.964 1.00 29.03 93 SER A O 1
ATOM 759 N N . GLU A 1 94 ? -39.443 -1.042 52.742 1.00 35.41 94 GLU A N 1
ATOM 760 C CA . GLU A 1 94 ? -38.110 -0.961 53.327 1.00 35.41 94 GLU A CA 1
ATOM 761 C C . GLU A 1 94 ? -37.641 -2.361 53.739 1.00 35.41 94 GLU A C 1
ATOM 763 O O . GLU A 1 94 ? -38.312 -3.049 54.503 1.00 35.41 94 GLU A O 1
ATOM 768 N N . SER A 1 95 ? -36.458 -2.771 53.297 1.00 30.09 95 SER A N 1
ATOM 769 C CA . SER A 1 95 ? -35.496 -3.440 54.174 1.00 30.09 95 SER A CA 1
ATOM 770 C C . SER A 1 95 ? -34.123 -3.483 53.513 1.00 30.09 95 SER A C 1
ATOM 772 O O . SER A 1 95 ? -33.958 -3.706 52.317 1.00 30.09 95 SER A O 1
ATOM 774 N N . LYS A 1 96 ? -33.140 -3.151 54.342 1.00 37.66 96 LYS A N 1
ATOM 775 C CA . LYS A 1 96 ? -31.709 -3.134 54.078 1.00 37.66 96 LYS A CA 1
ATOM 776 C C . LYS A 1 96 ? -31.174 -4.541 53.754 1.00 37.66 96 LYS A C 1
ATOM 778 O O . LYS A 1 96 ? -31.798 -5.534 54.099 1.00 37.66 96 LYS A O 1
ATOM 783 N N . GLU A 1 97 ? -29.942 -4.544 53.233 1.00 31.30 97 GLU A N 1
ATOM 784 C CA . GLU A 1 97 ? -28.937 -5.629 53.257 1.00 31.30 97 GLU A CA 1
ATOM 785 C C . GLU A 1 97 ? -28.903 -6.639 52.081 1.00 31.30 97 GLU A C 1
ATOM 787 O O . GLU A 1 97 ? -29.732 -7.525 51.919 1.00 31.30 97 GLU A O 1
ATOM 792 N N . LYS A 1 98 ? -27.828 -6.532 51.279 1.00 30.25 98 LYS A N 1
ATOM 793 C CA . LYS A 1 98 ? -27.177 -7.647 50.550 1.00 30.25 98 LYS A CA 1
ATOM 794 C C . LYS A 1 98 ? -26.615 -8.668 51.570 1.00 30.25 98 LYS A C 1
ATOM 796 O O . LYS A 1 98 ? -26.376 -8.237 52.697 1.00 30.25 98 LYS A O 1
ATOM 801 N N . PRO A 1 99 ? -26.162 -9.894 51.202 1.00 42.88 99 PRO A N 1
ATOM 802 C CA . PRO A 1 99 ? -26.297 -10.672 49.952 1.00 42.88 99 PRO A CA 1
ATOM 803 C C . PRO A 1 99 ? -26.731 -12.152 50.184 1.00 42.88 99 PRO A C 1
ATOM 805 O O . PRO A 1 99 ? -26.360 -12.759 51.183 1.00 42.88 99 PRO A O 1
ATOM 808 N N . SER A 1 100 ? -27.406 -12.810 49.231 1.00 37.50 100 SER A N 1
ATOM 809 C CA . SER A 1 100 ? -27.622 -14.275 49.273 1.00 37.50 100 SER A CA 1
ATOM 810 C C . SER A 1 100 ? -26.740 -15.020 48.261 1.00 37.50 100 SER A C 1
ATOM 812 O O . SER A 1 100 ? -27.111 -15.312 47.127 1.00 37.50 100 SER A O 1
ATOM 814 N N . THR A 1 101 ? -25.542 -15.387 48.713 1.00 42.97 101 THR A N 1
ATOM 815 C CA . THR A 1 101 ? -24.595 -16.343 48.105 1.00 42.97 101 THR A CA 1
ATOM 816 C C . THR A 1 101 ? -25.096 -17.797 48.169 1.00 42.97 101 THR A C 1
ATOM 818 O O . THR A 1 101 ? -24.351 -18.711 48.508 1.00 42.97 101 THR A O 1
ATOM 821 N N . THR A 1 102 ? -26.373 -18.044 47.868 1.00 46.12 102 THR A N 1
ATOM 822 C CA . THR A 1 102 ? -26.998 -19.374 48.054 1.00 46.12 102 THR A CA 1
ATOM 823 C C . THR A 1 102 ? -27.651 -19.925 46.785 1.00 46.12 102 THR A C 1
ATOM 825 O O . THR A 1 102 ? -27.943 -21.116 46.709 1.00 46.12 102 THR A O 1
ATOM 828 N N . VAL A 1 103 ? -27.847 -19.096 45.753 1.00 46.12 103 VAL A N 1
ATOM 829 C CA . VAL A 1 103 ? -28.538 -19.509 44.514 1.00 46.12 103 VAL A CA 1
ATOM 830 C C . VAL A 1 103 ? -27.580 -20.143 43.488 1.00 46.12 103 VAL A C 1
ATOM 832 O O . VAL A 1 103 ? -28.005 -20.958 42.668 1.00 46.12 103 VAL A O 1
ATOM 835 N N . ASP A 1 104 ? -26.275 -19.863 43.573 1.00 45.75 104 ASP A N 1
ATOM 836 C CA . ASP A 1 104 ? -25.274 -20.373 42.621 1.00 45.75 104 ASP A CA 1
ATOM 837 C C . ASP A 1 104 ? -24.918 -21.856 42.812 1.00 45.75 104 ASP A C 1
ATOM 839 O O . ASP A 1 104 ? -24.580 -22.544 41.846 1.00 45.75 104 ASP A O 1
ATOM 843 N N . GLN A 1 105 ? -25.025 -22.387 44.034 1.00 53.25 105 GLN A N 1
ATOM 844 C CA . GLN A 1 105 ? -24.621 -23.767 44.335 1.00 53.25 105 GLN A CA 1
ATOM 845 C C . GLN A 1 105 ? -25.585 -24.791 43.717 1.00 53.25 105 GLN A C 1
ATOM 847 O O . GLN A 1 105 ? -25.158 -25.737 43.057 1.00 53.25 105 GLN A O 1
ATOM 852 N N . LYS A 1 106 ? -26.895 -24.533 43.816 1.00 52.62 106 LYS A N 1
ATOM 853 C CA . LYS A 1 106 ? -27.938 -25.451 43.332 1.00 52.62 106 LYS A CA 1
ATOM 854 C C . LYS A 1 106 ? -28.042 -25.499 41.801 1.00 52.62 106 LYS A C 1
ATOM 856 O O . LYS A 1 106 ? -28.448 -26.513 41.243 1.00 52.62 106 LYS A O 1
ATOM 861 N N . ARG A 1 107 ? -27.644 -24.424 41.103 1.00 52.38 107 ARG A N 1
ATOM 862 C CA . ARG A 1 107 ? -27.596 -24.381 39.628 1.00 52.38 107 ARG A CA 1
ATOM 863 C C . ARG A 1 107 ? -26.362 -25.080 39.052 1.00 52.38 107 ARG A C 1
ATOM 865 O O . ARG A 1 107 ? -26.455 -25.661 37.974 1.00 52.38 107 ARG A O 1
ATOM 872 N N . ARG A 1 108 ? -25.229 -25.067 39.765 1.00 53.50 108 ARG A N 1
ATOM 873 C CA . ARG A 1 108 ? -23.996 -25.747 39.328 1.00 53.50 108 ARG A CA 1
ATOM 874 C C . ARG A 1 108 ? -24.086 -27.268 39.452 1.00 53.50 108 ARG A C 1
ATOM 876 O O . ARG A 1 108 ? -23.639 -27.963 38.546 1.00 53.50 108 ARG A O 1
ATOM 883 N N . GLU A 1 109 ? -24.722 -27.783 40.505 1.00 56.59 109 GLU A N 1
ATOM 884 C CA . GLU A 1 109 ? -24.931 -29.232 40.665 1.00 56.59 109 GLU A CA 1
ATOM 885 C C . GLU A 1 109 ? -25.919 -29.800 39.635 1.00 56.59 109 GLU A C 1
ATOM 887 O O . GLU A 1 109 ? -25.674 -30.864 39.067 1.00 56.59 109 GLU A O 1
ATOM 892 N N . ALA A 1 110 ? -26.984 -29.060 39.305 1.00 56.19 110 ALA A N 1
ATOM 893 C CA . ALA A 1 110 ? -27.943 -29.480 38.280 1.00 56.19 110 ALA A CA 1
ATOM 894 C C . ALA A 1 110 ? -27.321 -29.532 36.869 1.00 56.19 110 ALA A C 1
ATOM 896 O O . ALA A 1 110 ? -27.631 -30.432 36.088 1.00 56.19 110 ALA A O 1
ATOM 897 N N . ALA A 1 111 ? -26.405 -28.610 36.550 1.00 56.97 111 ALA A N 1
ATOM 898 C CA . ALA A 1 111 ? -25.695 -28.608 35.270 1.00 56.97 111 ALA A CA 1
ATOM 899 C C . ALA A 1 111 ? -24.690 -29.771 35.148 1.00 56.97 111 ALA A C 1
ATOM 901 O O . ALA A 1 111 ? -24.551 -30.351 34.072 1.00 56.97 111 ALA A O 1
ATOM 902 N N . ALA A 1 112 ? -24.029 -30.150 36.248 1.00 54.84 112 ALA A N 1
ATOM 903 C CA . ALA A 1 112 ? -23.101 -31.282 36.267 1.00 54.84 112 ALA A CA 1
ATOM 904 C C . ALA A 1 112 ? -23.820 -32.635 36.102 1.00 54.84 112 ALA A C 1
ATOM 906 O O . ALA A 1 112 ? -23.325 -33.508 35.391 1.00 54.84 112 ALA A O 1
ATOM 907 N N . ALA A 1 113 ? -25.011 -32.791 36.693 1.00 58.69 113 ALA A N 1
ATOM 908 C CA . ALA A 1 113 ? -25.823 -33.999 36.536 1.00 58.69 113 ALA A CA 1
ATOM 909 C C . ALA A 1 113 ? -26.371 -34.162 35.105 1.00 58.69 113 ALA A C 1
ATOM 911 O O . ALA A 1 113 ? -26.365 -35.268 34.567 1.00 58.69 113 ALA A O 1
ATOM 912 N N . ALA A 1 114 ? -26.784 -33.064 34.462 1.00 60.72 114 ALA A N 1
ATOM 913 C CA . ALA A 1 114 ? -27.263 -33.096 33.080 1.00 60.72 114 ALA A CA 1
ATOM 914 C C . ALA A 1 114 ? -26.145 -33.444 32.082 1.00 60.72 114 ALA A C 1
ATOM 916 O O . ALA A 1 114 ? -26.372 -34.216 31.155 1.00 60.72 114 ALA A O 1
ATOM 917 N N . ALA A 1 115 ? -24.926 -32.935 32.294 1.00 58.78 115 ALA A N 1
ATOM 918 C CA . ALA A 1 115 ? -23.787 -33.260 31.437 1.00 58.78 115 ALA A CA 1
ATOM 919 C C . ALA A 1 115 ? -23.418 -34.751 31.510 1.00 58.78 115 ALA A C 1
ATOM 921 O O . ALA A 1 115 ? -23.214 -35.368 30.474 1.00 58.78 115 ALA A O 1
ATOM 922 N N . LEU A 1 116 ? -23.404 -35.347 32.709 1.00 63.47 116 LEU A N 1
ATOM 923 C CA . LEU A 1 116 ? -23.114 -36.775 32.902 1.00 63.47 116 LEU A CA 1
ATOM 924 C C . LEU A 1 116 ? -24.181 -37.698 32.295 1.00 63.47 116 LEU A C 1
ATOM 926 O O . LEU A 1 116 ? -23.828 -38.747 31.761 1.00 63.47 116 LEU A O 1
ATOM 930 N N . ALA A 1 117 ? -25.458 -37.308 32.339 1.00 66.31 117 ALA A N 1
ATOM 931 C CA . ALA A 1 117 ? -26.534 -38.072 31.706 1.00 66.31 117 ALA A CA 1
ATOM 932 C C . ALA A 1 117 ? -26.392 -38.094 30.175 1.00 66.31 117 ALA A C 1
ATOM 934 O O . ALA A 1 117 ? -26.537 -39.148 29.562 1.00 66.31 117 ALA A O 1
ATOM 935 N N . ILE A 1 118 ? -26.016 -36.963 29.571 1.00 69.94 118 ILE A N 1
ATOM 936 C CA . ILE A 1 118 ? -25.815 -36.866 28.119 1.00 69.94 118 ILE A CA 1
ATOM 937 C C . ILE A 1 118 ? -24.618 -37.724 27.678 1.00 69.94 118 ILE A C 1
ATOM 939 O O . ILE A 1 118 ? -24.714 -38.433 26.678 1.00 69.94 118 ILE A O 1
ATOM 943 N N . THR A 1 119 ? -23.518 -37.745 28.442 1.00 64.69 119 THR A N 1
ATOM 944 C CA . THR A 1 119 ? -22.358 -38.592 28.108 1.00 64.69 119 THR A CA 1
ATOM 945 C C . THR A 1 119 ? -22.661 -40.085 28.259 1.00 64.69 119 THR A C 1
ATOM 947 O O . THR A 1 119 ? -22.186 -40.890 27.461 1.00 64.69 119 THR A O 1
ATOM 950 N N . GLN A 1 120 ? -23.477 -40.467 29.249 1.00 60.41 120 GLN A N 1
ATOM 951 C CA . GLN A 1 120 ? -23.894 -41.862 29.439 1.00 60.41 120 GLN A CA 1
ATOM 952 C C . GLN A 1 1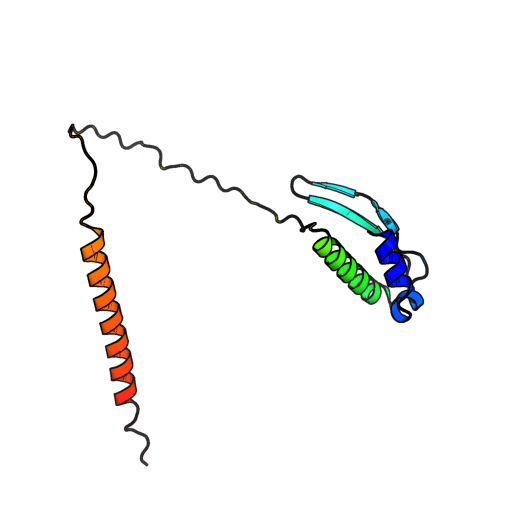20 ? -24.879 -42.330 28.359 1.00 60.41 120 GLN A C 1
ATOM 954 O O . GLN A 1 120 ? -24.794 -43.477 27.916 1.00 60.41 120 GLN A O 1
ATOM 959 N N . GLU A 1 121 ? -25.769 -41.455 27.880 1.00 53.78 121 GLU A N 1
ATOM 960 C CA . GLU A 1 121 ? -26.644 -41.757 26.740 1.00 53.78 121 GLU A CA 1
ATOM 961 C C . GLU A 1 121 ? -25.853 -41.908 25.429 1.00 53.78 121 GLU A C 1
ATOM 963 O O . GLU A 1 121 ? -26.159 -42.791 24.621 1.00 53.78 121 GLU A O 1
ATOM 968 N N . GLU A 1 122 ? -24.786 -41.126 25.237 1.00 54.41 122 GLU A N 1
ATOM 969 C CA . GLU A 1 122 ? -23.918 -41.229 24.058 1.00 54.41 122 GLU A CA 1
ATOM 970 C C . GLU A 1 122 ? -23.043 -42.505 24.077 1.00 54.41 122 GLU A C 1
ATOM 972 O O . GLU A 1 122 ? -22.830 -43.142 23.038 1.00 54.41 122 GLU A O 1
ATOM 977 N N . GLU A 1 123 ? -22.586 -42.952 25.255 1.00 50.72 123 GLU A N 1
ATOM 978 C CA . GLU A 1 123 ? -21.859 -44.223 25.414 1.00 50.72 123 GLU A CA 1
ATOM 979 C C . GLU A 1 123 ? -22.773 -45.457 25.287 1.00 50.72 123 GLU A C 1
ATOM 981 O O . GLU A 1 123 ? -22.373 -46.467 24.691 1.00 50.72 123 GLU A O 1
ATOM 986 N N . ALA A 1 124 ? -24.028 -45.376 25.743 1.00 56.50 124 ALA A N 1
ATOM 987 C CA . ALA A 1 124 ? -25.006 -46.451 25.575 1.00 56.50 124 ALA A CA 1
ATOM 988 C C . ALA A 1 124 ? -25.359 -46.688 24.093 1.00 56.50 124 ALA A C 1
ATOM 990 O O . ALA A 1 124 ? -25.460 -47.839 23.661 1.00 56.50 124 ALA A O 1
ATOM 991 N N . GLN A 1 125 ? -25.448 -45.633 23.274 1.00 53.69 125 GLN A N 1
ATOM 992 C CA . GLN A 1 125 ? -25.704 -45.772 21.832 1.00 53.69 125 GLN A CA 1
ATOM 993 C C . GLN A 1 125 ? -24.506 -46.350 21.058 1.00 53.69 125 GLN A C 1
ATOM 995 O O . GLN A 1 125 ? -24.701 -47.106 20.103 1.00 53.69 125 GLN A O 1
ATOM 1000 N N . LYS A 1 126 ? -23.262 -46.092 21.492 1.00 54.62 126 LYS A N 1
ATOM 1001 C CA . LYS A 1 126 ? -22.061 -46.686 20.869 1.00 54.62 126 LYS A CA 1
ATOM 1002 C C . LYS A 1 126 ? -21.908 -48.187 21.126 1.00 54.62 126 LYS A C 1
ATOM 1004 O O . LYS A 1 126 ? -21.352 -48.880 20.275 1.00 54.62 126 LYS A O 1
ATOM 1009 N N . SER A 1 127 ? -22.408 -48.711 22.248 1.00 45.50 127 SER A N 1
ATOM 1010 C CA . SER A 1 127 ? -22.349 -50.157 22.529 1.00 45.50 127 SER A CA 1
ATOM 1011 C C . SER A 1 127 ? -23.416 -50.972 21.779 1.00 45.50 127 SER A C 1
ATOM 1013 O O . SER A 1 127 ? -23.160 -52.122 21.427 1.00 45.50 127 SER A O 1
ATOM 1015 N N . ALA A 1 128 ? -24.560 -50.371 21.429 1.00 52.75 128 ALA A N 1
ATOM 1016 C CA . ALA A 1 128 ? -25.617 -51.027 20.650 1.00 52.75 128 ALA A CA 1
ATOM 1017 C C . ALA A 1 128 ? -25.312 -51.137 19.137 1.00 52.75 128 ALA A C 1
ATOM 1019 O O . ALA A 1 128 ? -25.889 -51.979 18.449 1.00 52.75 128 ALA A O 1
ATOM 1020 N N . GLY A 1 129 ? -24.396 -50.318 18.606 1.00 48.78 129 GLY A N 1
ATOM 1021 C CA . GLY A 1 129 ? -24.057 -50.288 17.176 1.00 48.78 129 GLY A CA 1
ATOM 1022 C C . GLY A 1 129 ? -23.084 -51.372 16.692 1.00 48.78 129 GLY A C 1
ATOM 1023 O O . GLY A 1 129 ? -22.881 -51.496 15.490 1.00 48.78 129 GLY A O 1
ATOM 1024 N N . LYS A 1 130 ? -22.475 -52.164 17.586 1.00 47.50 130 LYS A N 1
ATOM 1025 C CA . LYS A 1 130 ? -21.376 -53.089 17.233 1.00 47.50 130 LYS A CA 1
ATOM 1026 C C . LYS A 1 130 ? -21.788 -54.559 17.039 1.00 47.50 130 LYS A C 1
ATOM 1028 O O . LYS A 1 130 ? -20.918 -55.415 16.949 1.00 47.50 130 LYS A O 1
ATOM 1033 N N . GLY A 1 131 ? -23.089 -54.856 16.983 1.00 46.53 131 GLY A N 1
ATOM 1034 C CA . GLY A 1 131 ? -23.627 -56.227 16.918 1.00 46.53 131 GLY A CA 1
ATOM 1035 C C . GLY A 1 131 ? -24.417 -56.591 15.654 1.00 46.53 131 GLY A C 1
ATOM 1036 O O . GLY A 1 131 ? -25.221 -57.515 15.718 1.00 46.53 131 GLY A O 1
ATOM 1037 N N . LYS A 1 132 ? -24.274 -55.861 14.535 1.00 47.50 132 LYS A N 1
ATOM 1038 C CA . LYS A 1 132 ? -25.049 -56.115 13.298 1.00 47.50 132 LYS A CA 1
ATOM 1039 C C . LYS A 1 132 ? -24.244 -56.190 11.991 1.00 47.50 132 LYS A C 1
ATOM 1041 O O . LYS A 1 132 ? -24.846 -56.084 10.934 1.00 47.50 132 LYS A O 1
ATOM 1046 N N . ASP A 1 133 ? -22.941 -56.458 12.058 1.00 44.84 133 ASP A N 1
ATOM 1047 C CA . ASP A 1 133 ? -22.137 -56.840 10.884 1.00 44.84 133 ASP A CA 1
ATOM 1048 C C . ASP A 1 133 ? -21.491 -58.219 11.119 1.00 44.84 133 ASP A C 1
ATOM 1050 O O . ASP A 1 133 ? -20.283 -58.347 11.287 1.00 44.84 133 ASP A O 1
ATOM 1054 N N . GLU A 1 134 ? -22.321 -59.261 11.176 1.00 44.56 134 GLU A N 1
ATOM 1055 C CA . GLU A 1 134 ? -21.917 -60.639 10.864 1.00 44.56 134 GLU A CA 1
ATOM 1056 C C . GLU A 1 134 ? -22.992 -61.256 9.961 1.00 44.56 134 GLU A C 1
ATOM 1058 O O . GLU A 1 134 ? -23.971 -61.829 10.445 1.00 44.56 134 GLU A O 1
ATOM 1063 N N . LEU A 1 135 ? -22.823 -61.070 8.647 1.00 41.47 135 LEU A N 1
ATOM 1064 C CA . LEU A 1 135 ? -23.169 -62.025 7.584 1.00 41.47 135 LEU A CA 1
ATOM 1065 C C . LEU A 1 135 ? -22.558 -61.586 6.248 1.00 41.47 135 LEU A C 1
ATOM 1067 O O . LEU A 1 135 ? -22.849 -60.452 5.810 1.00 41.47 135 LEU A O 1
#

Radius of gyration: 32.78 Å; chains: 1; bounding box: 63×75×74 Å

pLDDT: mean 70.64, std 18.99, range [29.03, 90.19]

Secondary structure (DSSP, 8-state):
-HHHHHHHHHH-HHHHTTEEEEEEEEEEEEE-SS-EEEEEEEEE-TT-HHHHHHHHHHHHHHHHHHTT-PPPP------PPP------------------TTHHHHHHHHHHHHHHHHHHHHHHHHHHTTSS---

Sequence (135 aa):
MIKKINKEIQKDEKLSAGLLGKVKSQGVRQMDDSAMIMRVKFKTIPGQQFLIRREVYRRIQEAFREQGIEFAHRNVTVYLPSETESAQSEEKSESKEKPSTTVDQKRREAAAAAALAITQEEEAQKSAGKGKDEL